Protein AF-A0A7L2CD06-F1 (afdb_monomer)

InterPro domains:
  IPR000742 EGF-like domain [PS00022] (2-13)
  IPR002049 Laminin-type EGF domain [PF00053] (2-28)
  IPR002049 Laminin-type EGF domain [PF00053] (39-99)
  IPR002049 Laminin-type EGF domain [PF00053] (102-143)
  IPR002049 Laminin-type EGF domain [PS01248] (2-36)
  IPR002049 Laminin-type EGF domain [PS01248] (66-102)
  IPR002049 Laminin-type EGF domain [PS50027] (39-101)
  IPR002049 Laminin-type EGF domain [PS50027] (102-147)
  IPR002049 Laminin-type EGF domain [SM00180] (1-36)
  IPR002049 Laminin-type EGF domain [SM00180] (39-99)
  IPR002049 Laminin-type EGF domain [SM00180] (102-145)
  IPR002049 Laminin-type EGF domain [cd00055] (38-91)
  IPR002049 Laminin-type EGF domain [cd00055] (101-144)
  IPR050440 Laminin/Netrin Extracellular Matrix [PTHR10574] (2-142)

Radius of gyration: 22.47 Å; Cα contacts (8 Å, |Δi|>4): 332; chains: 1; bounding box: 58×27×69 Å

pLDDT: mean 95.37, std 6.8, range [49.72, 98.81]

Nearest PDB structures (foldseek):
  4aqs-assembly1_A  TM=8.878E-01  e=4.302E-20  Mus musculus
  4urt-assembly1_A  TM=9.293E-01  e=1.100E-19  Homo sapiens
  4plm-assembly1_A  TM=8.355E-01  e=3.441E-19  Gallus gallus
  9d77-assembly1_A-2  TM=8.385E-01  e=1.841E-18  Gallus gallus
  4ove-assembly1_A-2  TM=7.876E-01  e=2.944E-18  Mus musculus

Mean predicted aligned error: 4.41 Å

Organism: NCBI:txid670337

Sequence (147 aa):
DCVCQHNTAGPRCERCAALFNARPWAPAEDSHPNECQRCDCNGHASSCHFDPELYRASGGASGGVCDNCQHNTEGNNCERCKTNYFRNPRRELSHPEACLPCECDPDGTVPGSACDPGTGRCVCKDNVQGDRCHLCKPGFAQLAAAN

Solvent-accessible surface area (backbone atoms only — not comparable to full-atom values): 7840 Å² total; per-residue (Å²): 123,56,87,59,59,58,48,27,27,63,67,76,39,81,35,48,28,75,28,12,20,13,47,84,74,52,78,65,47,100,91,44,67,48,55,36,36,66,43,70,20,48,78,30,42,76,32,35,44,65,37,72,67,47,15,58,74,49,75,68,72,41,14,37,33,40,42,80,43,36,54,54,21,29,66,54,30,30,78,42,47,30,91,52,22,9,43,32,90,91,46,58,74,56,42,74,63,19,31,38,74,43,69,57,30,77,42,20,30,42,84,94,63,61,36,38,50,71,78,33,38,34,51,46,31,88,66,32,31,64,55,30,9,79,38,61,34,92,97,53,78,84,84,42,70,87,107

Structure (mmCIF, N/CA/C/O backbone):
data_AF-A0A7L2CD06-F1
#
_entry.id   AF-A0A7L2CD06-F1
#
loop_
_atom_site.group_PDB
_atom_site.id
_atom_site.type_symbol
_atom_site.label_atom_id
_atom_site.label_alt_id
_atom_site.label_comp_id
_atom_site.label_asym_id
_atom_site.label_entity_id
_atom_site.label_seq_id
_atom_site.pdbx_PDB_ins_code
_atom_site.Cartn_x
_atom_site.Cartn_y
_atom_site.Ca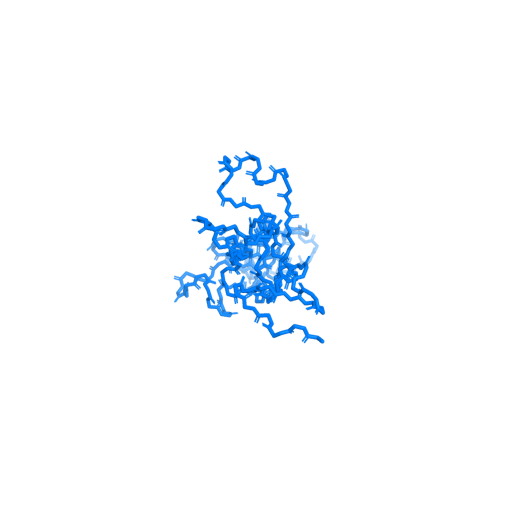rtn_z
_atom_site.occupancy
_atom_site.B_iso_or_equiv
_atom_site.auth_seq_id
_atom_site.auth_comp_id
_atom_site.auth_asym_id
_atom_site.auth_atom_id
_atom_site.pdbx_PDB_model_num
ATOM 1 N N . ASP A 1 1 ? 8.982 -6.854 -34.873 1.00 78.69 1 ASP A N 1
ATOM 2 C CA . ASP A 1 1 ? 8.820 -6.764 -33.412 1.00 78.69 1 ASP A CA 1
ATOM 3 C C . ASP A 1 1 ? 10.081 -7.203 -32.702 1.00 78.69 1 ASP A C 1
ATOM 5 O O . ASP A 1 1 ? 10.712 -8.161 -33.141 1.00 78.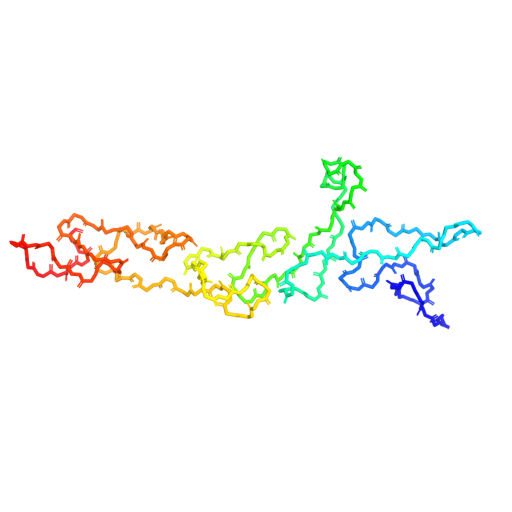69 1 ASP A O 1
ATOM 9 N N . CYS A 1 2 ? 10.471 -6.470 -31.660 1.00 93.38 2 CYS A N 1
ATOM 10 C CA . CYS A 1 2 ? 11.617 -6.808 -30.819 1.00 93.38 2 CYS A CA 1
ATOM 11 C C . CYS A 1 2 ? 11.263 -7.914 -29.810 1.00 93.38 2 CYS A C 1
ATOM 13 O O . CYS A 1 2 ? 10.145 -7.963 -29.301 1.00 93.38 2 CYS A O 1
ATOM 15 N N . VAL A 1 3 ? 12.238 -8.760 -29.465 1.00 96.00 3 VAL A N 1
ATOM 16 C CA . VAL A 1 3 ? 12.150 -9.655 -28.299 1.00 96.00 3 VAL A CA 1
ATOM 17 C C . VAL A 1 3 ? 12.762 -8.923 -27.109 1.00 96.00 3 VAL A C 1
ATOM 19 O O . VAL A 1 3 ? 13.983 -8.860 -26.978 1.00 96.00 3 VAL A O 1
ATOM 22 N N . CYS A 1 4 ? 11.919 -8.313 -26.279 1.00 96.44 4 CYS A N 1
ATOM 23 C CA . CYS A 1 4 ? 12.383 -7.442 -25.203 1.00 96.44 4 CYS A CA 1
ATOM 24 C C . CYS A 1 4 ? 13.052 -8.200 -24.051 1.00 96.44 4 CYS A C 1
ATOM 26 O O . CYS A 1 4 ? 12.624 -9.284 -23.660 1.00 96.44 4 CYS A O 1
ATOM 28 N N . GLN A 1 5 ? 14.107 -7.588 -23.514 1.00 95.56 5 GLN A N 1
ATOM 29 C CA . GLN A 1 5 ? 14.889 -8.029 -22.354 1.00 95.56 5 GLN A CA 1
ATOM 30 C C . GLN A 1 5 ? 14.939 -6.892 -21.319 1.00 95.56 5 GLN A C 1
ATOM 32 O O . GLN A 1 5 ? 14.287 -5.865 -21.503 1.00 95.56 5 GLN A O 1
ATOM 37 N N . HIS A 1 6 ? 15.687 -7.047 -20.223 1.00 96.31 6 HIS A N 1
ATOM 38 C CA . HIS A 1 6 ? 15.899 -5.978 -19.225 1.00 96.31 6 HIS A CA 1
ATOM 39 C C . HIS A 1 6 ? 14.596 -5.406 -18.634 1.00 96.31 6 HIS A C 1
ATOM 41 O O . HIS A 1 6 ? 14.495 -4.219 -18.321 1.00 96.31 6 HIS A O 1
ATOM 47 N N . ASN A 1 7 ? 13.572 -6.260 -18.524 1.00 98.00 7 ASN A N 1
ATOM 48 C CA . ASN A 1 7 ? 12.233 -5.907 -18.049 1.00 98.00 7 ASN A CA 1
ATOM 49 C C . ASN A 1 7 ? 11.580 -4.760 -18.838 1.00 98.00 7 ASN A C 1
ATOM 51 O O . ASN A 1 7 ? 10.798 -3.981 -18.294 1.00 98.00 7 ASN A O 1
ATOM 55 N N . THR A 1 8 ? 11.897 -4.652 -20.127 1.00 98.00 8 THR A N 1
ATOM 56 C CA . THR A 1 8 ? 11.247 -3.724 -21.055 1.00 98.00 8 THR A CA 1
ATOM 57 C C . THR A 1 8 ? 10.079 -4.394 -21.780 1.00 98.00 8 THR A C 1
ATOM 59 O O . THR A 1 8 ? 9.955 -5.620 -21.822 1.00 98.00 8 THR A O 1
ATOM 62 N N . ALA A 1 9 ? 9.188 -3.586 -22.341 1.00 97.38 9 ALA A N 1
ATOM 63 C CA . ALA A 1 9 ? 8.005 -4.021 -23.066 1.00 97.38 9 ALA A CA 1
ATOM 64 C C . ALA A 1 9 ? 7.677 -3.053 -24.211 1.00 97.38 9 ALA A C 1
ATOM 66 O O . ALA A 1 9 ? 8.173 -1.929 -24.263 1.00 97.38 9 ALA A O 1
ATOM 67 N N . GLY A 1 10 ? 6.790 -3.489 -25.106 1.00 96.50 10 GLY A N 1
ATOM 68 C CA . GLY A 1 10 ? 6.381 -2.737 -26.293 1.00 96.50 10 GLY A CA 1
ATOM 69 C C . GLY A 1 10 ? 7.079 -3.213 -27.573 1.00 96.50 10 GLY A C 1
ATOM 70 O O . GLY A 1 10 ? 8.042 -3.976 -27.498 1.00 96.50 10 GLY A O 1
ATOM 71 N N . PRO A 1 11 ? 6.599 -2.808 -28.763 1.00 96.44 11 PRO A N 1
ATOM 72 C CA . PRO A 1 11 ? 7.116 -3.307 -30.041 1.00 96.44 11 PRO A CA 1
ATOM 73 C C . PRO A 1 11 ? 8.601 -3.004 -30.279 1.00 96.44 11 PRO A C 1
ATOM 75 O O . PRO A 1 11 ? 9.246 -3.691 -31.076 1.00 96.44 11 PRO A O 1
ATOM 78 N N . ARG A 1 12 ? 9.130 -1.973 -29.607 1.00 96.06 12 ARG A N 1
ATOM 79 C CA . ARG A 1 12 ? 10.521 -1.510 -29.677 1.00 96.06 12 ARG A CA 1
ATOM 80 C C . ARG A 1 12 ? 11.196 -1.484 -28.307 1.00 96.06 12 ARG A C 1
ATOM 82 O O . ARG A 1 12 ? 12.249 -0.867 -28.179 1.00 96.06 12 ARG A O 1
ATOM 89 N N . CYS A 1 13 ? 10.611 -2.138 -27.302 1.00 97.25 13 CYS A N 1
ATOM 90 C CA . CYS A 1 13 ? 11.120 -2.125 -25.930 1.00 97.25 13 CYS A CA 1
ATOM 91 C C . CYS A 1 13 ? 11.198 -0.705 -25.335 1.00 97.25 13 CYS A C 1
ATOM 93 O O . CYS A 1 13 ? 12.065 -0.387 -24.522 1.00 97.25 13 CYS A O 1
ATOM 95 N N . GLU A 1 14 ? 10.278 0.158 -25.770 1.00 96.25 14 GLU A N 1
ATOM 96 C CA . GLU A 1 14 ? 10.258 1.602 -25.521 1.00 96.25 14 GLU A CA 1
ATOM 97 C C . GLU A 1 14 ? 9.641 2.008 -24.174 1.00 96.25 14 GLU A C 1
ATOM 99 O O . GLU A 1 14 ? 9.400 3.187 -23.920 1.00 96.25 14 GLU A O 1
ATOM 104 N N . ARG A 1 15 ? 9.329 1.032 -23.322 1.00 97.12 15 ARG A N 1
ATOM 105 C CA . ARG A 1 15 ? 8.808 1.251 -21.972 1.00 97.12 15 ARG A CA 1
ATOM 106 C C . ARG A 1 15 ? 9.204 0.110 -21.050 1.00 97.12 15 ARG A C 1
ATOM 108 O O . ARG A 1 15 ? 9.561 -0.972 -21.507 1.00 97.12 15 ARG A O 1
ATOM 115 N N . CYS A 1 16 ? 9.082 0.329 -19.749 1.00 98.56 16 CYS A N 1
ATOM 116 C CA . CYS A 1 16 ? 9.202 -0.747 -18.773 1.00 98.56 16 CYS A CA 1
ATOM 117 C C . CYS A 1 16 ? 7.981 -1.675 -18.803 1.00 98.56 16 CYS A C 1
ATOM 119 O O . CYS A 1 16 ? 6.855 -1.244 -19.073 1.00 98.56 16 CYS A O 1
ATOM 121 N N . ALA A 1 17 ? 8.215 -2.958 -18.537 1.00 98.44 17 ALA A N 1
ATOM 122 C CA . ALA A 1 17 ? 7.168 -3.936 -18.285 1.00 98.44 17 ALA A CA 1
ATOM 123 C C . ALA A 1 17 ? 6.389 -3.575 -17.010 1.00 98.44 17 ALA A C 1
ATOM 125 O O . ALA A 1 17 ? 6.893 -2.865 -16.139 1.00 98.44 17 ALA A O 1
ATOM 126 N N . ALA A 1 18 ? 5.161 -4.085 -16.890 1.00 98.19 18 ALA A N 1
ATOM 127 C CA . ALA A 1 18 ? 4.351 -3.885 -15.691 1.00 98.19 18 ALA A CA 1
ATOM 128 C C . ALA A 1 18 ? 5.105 -4.361 -14.438 1.00 98.19 18 ALA A C 1
ATOM 130 O O . ALA A 1 18 ? 5.745 -5.411 -14.473 1.00 98.19 18 ALA A O 1
ATOM 131 N N . LEU A 1 19 ? 5.004 -3.594 -13.347 1.00 98.56 19 LEU A N 1
ATOM 132 C CA . LEU A 1 19 ? 5.717 -3.790 -12.075 1.00 98.56 19 LEU A CA 1
ATOM 133 C C . LEU A 1 19 ? 7.206 -3.395 -12.103 1.00 98.56 19 LEU A C 1
ATOM 135 O O . LEU A 1 19 ? 7.868 -3.503 -11.074 1.00 98.56 19 LEU A O 1
ATOM 139 N N . PHE A 1 20 ? 7.743 -2.902 -13.223 1.00 98.62 20 PHE A N 1
ATOM 140 C CA . PHE A 1 20 ? 9.150 -2.490 -13.352 1.00 98.62 20 PHE A CA 1
ATOM 141 C C . PHE A 1 20 ? 9.328 -0.978 -13.523 1.00 98.62 20 PHE A C 1
ATOM 143 O O . PHE A 1 20 ? 10.200 -0.512 -14.252 1.00 98.62 20 PHE A O 1
ATOM 150 N N . ASN A 1 21 ? 8.497 -0.203 -12.829 1.00 98.56 21 ASN A N 1
ATOM 151 C CA . ASN A 1 21 ? 8.421 1.251 -12.953 1.00 98.56 21 ASN A CA 1
ATOM 152 C C . ASN A 1 21 ? 8.988 1.983 -11.722 1.00 98.56 21 ASN A C 1
ATOM 154 O O . ASN A 1 21 ? 8.590 3.108 -11.439 1.00 98.56 21 ASN A O 1
ATOM 158 N N . ALA A 1 22 ? 9.923 1.374 -10.978 1.00 98.12 22 ALA A N 1
ATOM 159 C CA . ALA A 1 22 ? 10.545 2.026 -9.816 1.00 98.12 22 ALA A CA 1
ATOM 160 C C . ALA A 1 22 ? 11.455 3.204 -10.204 1.00 98.12 22 ALA A C 1
ATOM 162 O O . ALA A 1 22 ? 11.737 4.081 -9.387 1.00 98.12 22 ALA A O 1
ATOM 163 N N . ARG A 1 23 ? 11.912 3.225 -11.458 1.00 97.50 23 ARG A N 1
ATOM 164 C CA . ARG A 1 23 ? 12.745 4.266 -12.067 1.00 97.50 23 ARG A CA 1
ATOM 165 C C . ARG A 1 23 ? 12.198 4.625 -13.449 1.00 97.50 23 ARG A C 1
ATOM 167 O O . ARG A 1 23 ? 11.480 3.808 -14.034 1.00 97.50 23 ARG A O 1
ATOM 174 N N . PRO A 1 24 ? 12.521 5.816 -13.985 1.00 96.25 24 PRO A N 1
ATOM 175 C CA . PRO A 1 24 ? 12.139 6.148 -15.348 1.00 96.25 24 PRO A CA 1
ATOM 176 C C . PRO A 1 24 ? 12.857 5.216 -16.330 1.00 96.25 24 PRO A C 1
ATOM 178 O O . PRO A 1 24 ? 14.002 4.827 -16.107 1.00 96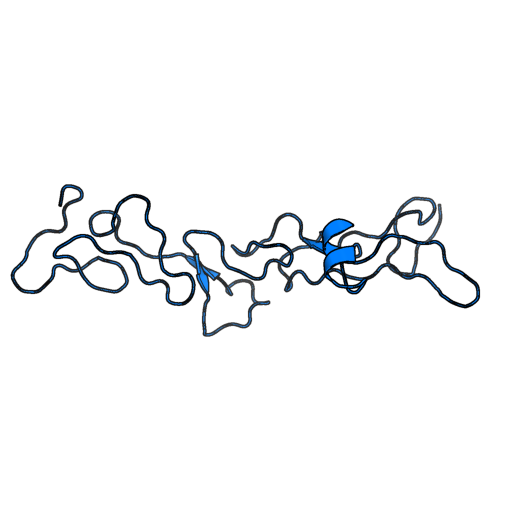.25 24 PRO A O 1
ATOM 181 N N . TRP A 1 25 ? 12.182 4.872 -17.424 1.00 97.62 25 TRP A N 1
ATOM 182 C CA . TRP A 1 25 ? 12.797 4.125 -18.519 1.00 97.62 25 TRP A CA 1
ATOM 183 C C . TRP A 1 25 ? 13.949 4.929 -19.137 1.00 97.62 25 TRP A C 1
ATOM 185 O O . TRP A 1 25 ? 13.835 6.145 -19.313 1.00 97.62 25 TRP A O 1
ATOM 195 N N . ALA A 1 26 ? 15.023 4.239 -19.510 1.00 96.50 26 ALA A N 1
ATOM 196 C CA . ALA A 1 26 ? 16.116 4.784 -20.302 1.00 96.50 26 ALA A CA 1
ATOM 197 C C . ALA A 1 26 ? 16.612 3.721 -21.299 1.00 96.50 26 ALA A C 1
ATOM 199 O O . ALA A 1 26 ? 16.526 2.525 -21.011 1.00 96.50 26 ALA A O 1
ATOM 200 N N . PRO A 1 27 ? 17.113 4.122 -22.480 1.00 95.75 27 PRO A N 1
ATOM 201 C CA . PRO A 1 27 ? 17.713 3.185 -23.422 1.00 95.75 27 PRO A CA 1
ATOM 202 C C . PRO A 1 27 ? 19.013 2.604 -22.852 1.00 95.75 27 PRO A C 1
ATOM 204 O O . PRO A 1 27 ? 19.693 3.266 -22.074 1.00 95.75 27 PRO A O 1
ATOM 207 N N . ALA A 1 28 ? 19.387 1.392 -23.262 1.00 94.25 28 ALA A N 1
ATOM 208 C CA . ALA A 1 28 ? 20.678 0.814 -22.892 1.00 94.25 28 ALA A CA 1
ATOM 209 C C . ALA A 1 28 ? 21.849 1.610 -23.499 1.00 94.25 28 ALA A C 1
ATOM 211 O O . ALA A 1 28 ? 21.779 2.060 -24.644 1.00 94.25 28 ALA A O 1
ATOM 212 N N . GLU A 1 29 ? 22.932 1.729 -22.738 1.00 93.88 29 GLU A N 1
ATOM 213 C CA . GLU A 1 29 ? 24.206 2.337 -23.124 1.00 93.88 29 GLU A CA 1
ATOM 214 C C . GLU A 1 29 ? 25.342 1.311 -23.011 1.00 93.88 29 GLU A C 1
ATOM 216 O O . GLU A 1 29 ? 25.219 0.303 -22.313 1.00 93.88 29 GLU A O 1
ATOM 221 N N . ASP A 1 30 ? 26.489 1.595 -23.635 1.00 89.88 30 ASP A N 1
ATOM 222 C CA . ASP A 1 30 ? 27.648 0.686 -23.659 1.00 89.88 30 ASP A CA 1
ATOM 223 C C . ASP A 1 30 ? 28.160 0.309 -22.259 1.00 89.88 30 ASP A C 1
ATOM 225 O O . ASP A 1 30 ? 28.693 -0.779 -22.049 1.00 89.88 30 ASP A O 1
ATOM 229 N N . SER A 1 31 ? 28.006 1.217 -21.295 1.00 91.94 31 SER A N 1
ATOM 230 C CA . SER A 1 31 ? 28.465 1.038 -19.914 1.00 91.94 31 SER A CA 1
ATOM 231 C C . SER A 1 31 ? 27.339 0.720 -18.930 1.00 91.94 31 SER A C 1
ATOM 233 O O . SER A 1 31 ? 27.617 0.260 -17.824 1.00 91.94 31 SER A O 1
ATOM 235 N N . HIS A 1 32 ? 26.080 0.945 -19.320 1.00 90.69 32 HIS A N 1
ATOM 236 C CA . HIS A 1 32 ? 24.929 0.835 -18.431 1.00 90.69 32 HIS A CA 1
ATOM 237 C C . HIS A 1 32 ? 23.732 0.240 -19.183 1.00 90.69 32 HIS A C 1
ATOM 239 O O . HIS A 1 32 ? 23.169 0.893 -20.059 1.00 90.69 32 HIS A O 1
ATOM 245 N N . PRO A 1 33 ? 23.273 -0.972 -18.828 1.00 92.44 33 PRO A N 1
ATOM 246 C CA . PRO A 1 33 ? 22.175 -1.627 -19.538 1.00 92.44 33 PRO A CA 1
ATOM 247 C C . PRO A 1 33 ? 20.816 -0.938 -19.335 1.00 92.44 33 PRO A C 1
ATOM 249 O O . PRO A 1 33 ? 19.884 -1.245 -20.076 1.00 92.44 33 PRO A O 1
ATOM 252 N N . ASN A 1 34 ? 20.710 -0.030 -18.351 1.00 95.06 34 ASN A N 1
ATOM 253 C CA . ASN A 1 34 ? 19.506 0.735 -18.010 1.00 95.06 34 ASN A CA 1
ATOM 254 C C . ASN A 1 34 ? 18.253 -0.143 -17.898 1.00 95.06 34 ASN A C 1
ATOM 256 O O . ASN A 1 34 ? 17.178 0.175 -18.406 1.00 95.06 34 ASN A O 1
ATOM 260 N N . GLU A 1 35 ? 18.410 -1.282 -17.223 1.00 96.94 35 GLU A N 1
ATOM 261 C CA . GLU A 1 35 ? 17.308 -2.202 -16.996 1.00 96.94 35 GLU A CA 1
ATOM 262 C C . GLU A 1 35 ? 16.210 -1.577 -16.136 1.00 96.94 35 GLU A C 1
ATOM 264 O O . GLU A 1 35 ? 16.461 -0.853 -15.170 1.00 96.94 35 GLU A O 1
ATOM 269 N N . CYS A 1 36 ? 14.965 -1.878 -16.492 1.00 98.25 36 CYS A N 1
ATOM 270 C CA . CYS A 1 36 ? 13.820 -1.394 -15.746 1.00 98.25 36 CYS A CA 1
ATOM 271 C C . CYS A 1 36 ? 13.777 -2.050 -14.363 1.00 98.25 36 CYS A C 1
ATOM 273 O O . CYS A 1 36 ? 13.872 -3.276 -14.229 1.00 98.25 36 CYS A O 1
ATOM 275 N N . GLN A 1 37 ? 13.615 -1.219 -13.333 1.00 98.06 37 GLN A N 1
ATOM 276 C CA . GLN A 1 37 ? 13.707 -1.646 -11.943 1.00 98.06 37 GLN A CA 1
ATOM 277 C C . GLN A 1 37 ? 12.333 -1.973 -11.360 1.00 98.06 37 GLN A C 1
ATOM 279 O O . GLN A 1 37 ? 11.385 -1.194 -11.466 1.00 98.06 37 GLN A O 1
ATOM 284 N N . ARG A 1 38 ? 12.248 -3.128 -10.695 1.00 98.44 38 ARG A N 1
ATOM 285 C CA . ARG A 1 38 ? 11.023 -3.614 -10.059 1.00 98.44 38 ARG A CA 1
ATOM 286 C C . ARG A 1 38 ? 10.559 -2.694 -8.927 1.00 98.44 38 ARG A C 1
ATOM 288 O O . ARG A 1 38 ? 11.372 -2.284 -8.103 1.00 98.44 38 ARG A O 1
ATOM 295 N N . CYS A 1 39 ? 9.260 -2.427 -8.861 1.00 98.56 39 CYS A N 1
ATOM 296 C CA . CYS A 1 39 ? 8.619 -1.799 -7.709 1.00 98.56 39 CYS A CA 1
ATOM 297 C C . CYS A 1 39 ? 8.541 -2.763 -6.523 1.00 98.56 39 CYS A C 1
ATOM 299 O O . CYS A 1 39 ? 8.341 -3.969 -6.701 1.00 98.56 39 CYS A O 1
ATOM 301 N N . ASP A 1 40 ? 8.646 -2.218 -5.314 1.00 98.38 40 ASP A N 1
ATOM 302 C CA . ASP A 1 40 ? 8.357 -2.953 -4.089 1.00 98.38 40 ASP A CA 1
ATOM 303 C C . ASP A 1 40 ? 6.884 -2.771 -3.719 1.00 98.38 40 ASP A C 1
ATOM 305 O O . ASP A 1 40 ? 6.495 -1.765 -3.144 1.00 98.38 40 ASP A O 1
ATOM 309 N N . CYS A 1 41 ? 6.060 -3.751 -4.081 1.00 98.69 41 CYS A N 1
ATOM 310 C CA . CYS A 1 41 ? 4.635 -3.758 -3.753 1.00 98.69 41 CYS A CA 1
ATOM 311 C C . CYS A 1 41 ? 4.283 -4.772 -2.669 1.00 98.69 41 CYS A C 1
ATOM 313 O O . CYS A 1 41 ? 3.137 -5.220 -2.621 1.00 98.69 41 CYS A O 1
ATOM 315 N N . ASN A 1 42 ? 5.269 -5.239 -1.892 1.00 98.44 42 ASN A N 1
ATOM 316 C CA . ASN A 1 42 ? 5.078 -6.266 -0.864 1.00 98.44 42 ASN A CA 1
ATOM 317 C C . ASN A 1 42 ? 4.312 -7.510 -1.371 1.00 98.44 42 ASN A C 1
ATOM 319 O O . ASN A 1 42 ? 3.562 -8.139 -0.642 1.00 98.44 42 ASN A O 1
ATOM 323 N N . GLY A 1 43 ? 4.443 -7.874 -2.652 1.00 98.38 43 GLY A N 1
ATOM 324 C CA . GLY A 1 43 ? 3.702 -9.005 -3.233 1.00 98.38 43 GLY A CA 1
ATOM 325 C C . GLY A 1 43 ? 2.183 -8.800 -3.350 1.00 98.38 43 GLY A C 1
ATOM 326 O O . GLY A 1 43 ? 1.437 -9.772 -3.470 1.00 98.38 43 GLY A O 1
ATOM 327 N N . HIS A 1 44 ? 1.702 -7.558 -3.309 1.00 98.75 44 HIS A N 1
ATOM 328 C CA . HIS A 1 44 ? 0.275 -7.220 -3.327 1.00 98.75 44 HIS A CA 1
ATOM 329 C C . HIS A 1 44 ? -0.171 -6.433 -4.556 1.00 98.75 44 HIS A C 1
ATOM 331 O O . HIS A 1 44 ? -1.340 -6.082 -4.661 1.00 98.75 44 HIS A O 1
ATOM 337 N N . ALA A 1 45 ? 0.717 -6.194 -5.516 1.00 98.75 45 ALA A N 1
ATOM 338 C CA . ALA A 1 45 ? 0.345 -5.650 -6.812 1.00 98.75 45 ALA A CA 1
ATOM 339 C C . ALA A 1 45 ? 1.112 -6.354 -7.932 1.00 98.75 45 ALA A C 1
ATOM 341 O O . ALA A 1 45 ? 2.194 -6.909 -7.729 1.00 98.75 45 ALA A O 1
ATOM 342 N N . SER A 1 46 ? 0.522 -6.329 -9.123 1.00 98.38 46 SER A N 1
ATOM 343 C CA . SER A 1 46 ? 1.118 -6.863 -10.355 1.00 98.38 46 SER A CA 1
ATOM 344 C C . SER A 1 46 ? 1.498 -5.766 -11.353 1.00 98.38 46 SER A C 1
ATOM 346 O O . SER A 1 46 ? 2.079 -6.062 -12.394 1.00 98.38 46 SER A O 1
ATOM 348 N N . SER A 1 47 ? 1.218 -4.504 -11.027 1.00 98.62 47 SER A N 1
ATOM 349 C CA . SER A 1 47 ? 1.655 -3.331 -11.775 1.00 98.62 47 SER A CA 1
ATOM 350 C C . SER A 1 47 ? 1.971 -2.174 -10.827 1.00 98.62 47 SER A C 1
ATOM 352 O O . SER A 1 47 ? 1.574 -2.171 -9.660 1.00 98.62 47 SER A O 1
ATOM 354 N N . CYS A 1 48 ? 2.732 -1.216 -11.337 1.00 98.75 48 CYS A N 1
ATOM 355 C CA . CYS A 1 48 ? 3.016 0.049 -10.684 1.00 98.75 48 CYS A CA 1
ATOM 356 C C . CYS A 1 48 ? 3.263 1.112 -11.758 1.00 98.75 48 CYS A C 1
ATOM 358 O O . CYS A 1 48 ? 3.607 0.782 -12.899 1.00 98.75 48 CYS A O 1
ATOM 360 N N . HIS A 1 49 ? 3.171 2.378 -11.375 1.00 98.44 49 HIS A N 1
ATOM 361 C CA . HIS A 1 49 ? 3.595 3.508 -12.189 1.00 98.44 49 HIS A CA 1
ATOM 362 C C . HIS A 1 49 ? 4.761 4.251 -11.532 1.00 98.44 49 HIS A C 1
ATOM 364 O O . HIS A 1 49 ? 5.066 4.060 -10.357 1.00 98.44 49 HIS A O 1
ATOM 370 N N . PHE A 1 50 ? 5.444 5.074 -12.324 1.00 98.50 50 PHE A N 1
ATOM 371 C CA . PHE A 1 50 ? 6.542 5.906 -11.849 1.00 98.50 50 PHE A CA 1
ATOM 372 C C . PHE A 1 50 ? 6.026 7.292 -11.452 1.00 98.50 50 PHE A C 1
ATOM 374 O O . PHE A 1 50 ? 5.359 7.952 -12.250 1.00 98.50 50 PHE A O 1
ATOM 381 N N . ASP A 1 51 ? 6.403 7.745 -10.262 1.00 98.56 51 ASP A N 1
ATOM 382 C CA . ASP A 1 51 ? 6.160 9.081 -9.733 1.00 98.56 51 ASP A CA 1
ATOM 383 C C . ASP A 1 51 ? 7.500 9.849 -9.593 1.00 98.56 51 ASP A C 1
ATOM 385 O O . ASP A 1 51 ? 8.372 9.477 -8.791 1.00 98.56 51 ASP A O 1
ATOM 389 N N . PRO A 1 52 ? 7.696 10.941 -10.360 1.00 98.00 52 PRO A N 1
ATOM 390 C CA . PRO A 1 52 ? 8.928 11.725 -10.327 1.00 98.00 52 PRO A CA 1
ATOM 391 C C . PRO A 1 52 ? 9.128 12.516 -9.026 1.00 98.00 52 PRO A C 1
ATOM 393 O O . PRO A 1 52 ? 10.270 12.852 -8.692 1.00 98.00 52 PRO A O 1
ATOM 396 N N . GLU A 1 53 ? 8.062 12.846 -8.296 1.00 98.00 53 GLU A N 1
ATOM 397 C CA . GLU A 1 53 ? 8.154 13.561 -7.022 1.00 98.00 53 GLU A CA 1
ATOM 398 C C . GLU A 1 53 ? 8.677 12.636 -5.927 1.00 98.00 53 GLU A C 1
ATOM 400 O O . GLU A 1 53 ? 9.620 13.007 -5.221 1.00 98.00 53 GLU A O 1
ATOM 405 N N . LEU A 1 54 ? 8.162 11.405 -5.858 1.00 97.38 54 LEU A N 1
ATOM 406 C CA . LEU A 1 54 ? 8.666 10.386 -4.933 1.00 97.38 54 LEU A CA 1
ATOM 407 C C . LEU A 1 54 ? 10.105 9.982 -5.248 1.00 97.38 54 LEU A C 1
ATOM 409 O O . LEU A 1 54 ? 10.919 9.852 -4.333 1.00 97.38 54 LEU A O 1
ATOM 413 N N . TYR A 1 55 ? 10.452 9.853 -6.530 1.00 97.75 55 TYR A N 1
ATOM 414 C CA . TYR A 1 55 ? 11.831 9.569 -6.932 1.00 97.75 55 TYR A CA 1
ATOM 415 C C . TYR A 1 55 ? 12.804 10.658 -6.472 1.00 97.75 55 TYR A C 1
ATOM 417 O O . TYR A 1 55 ? 13.888 10.365 -5.965 1.00 97.75 55 TYR A O 1
ATOM 425 N N . ARG A 1 56 ? 12.413 11.931 -6.609 1.00 97.56 56 ARG A N 1
ATOM 426 C CA . ARG A 1 56 ? 13.218 13.061 -6.130 1.00 97.56 56 ARG A CA 1
ATOM 427 C C . ARG A 1 56 ? 13.308 13.070 -4.605 1.00 97.56 56 ARG A C 1
ATOM 429 O O . ARG A 1 56 ? 14.399 13.249 -4.070 1.00 97.56 56 ARG A O 1
ATOM 436 N N . ALA A 1 57 ? 12.187 12.855 -3.919 1.00 97.38 57 ALA A N 1
ATOM 437 C CA . ALA A 1 57 ? 12.125 12.819 -2.460 1.00 97.38 57 ALA A CA 1
ATOM 438 C C . ALA A 1 57 ? 12.962 11.675 -1.863 1.00 97.38 57 ALA A C 1
ATOM 440 O O . ALA A 1 57 ? 13.540 11.8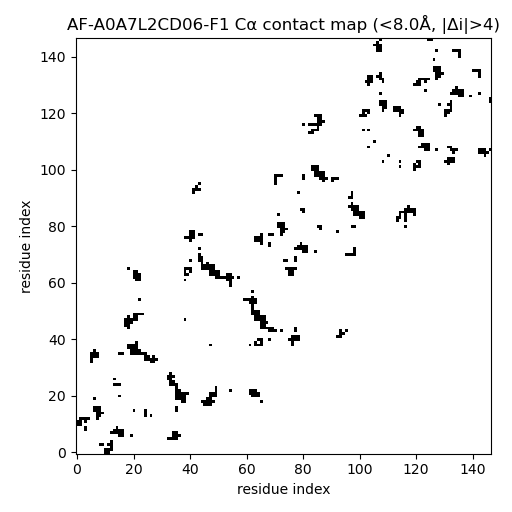36 -0.792 1.00 97.38 57 ALA A O 1
ATOM 441 N N . SER A 1 58 ? 13.088 10.549 -2.573 1.00 96.12 58 SER A N 1
ATOM 442 C CA . SER A 1 58 ? 13.918 9.409 -2.167 1.00 96.12 58 SER A CA 1
ATOM 443 C C . SER A 1 58 ? 15.400 9.546 -2.542 1.00 96.12 58 SER A C 1
ATOM 445 O O . SER A 1 58 ? 16.158 8.587 -2.400 1.00 96.12 58 SER A O 1
ATOM 447 N N . GLY A 1 59 ? 15.838 10.710 -3.040 1.00 96.62 59 GLY A N 1
ATOM 448 C CA . GLY A 1 59 ? 17.227 10.931 -3.453 1.00 96.62 59 GLY A CA 1
ATOM 449 C C . GLY A 1 59 ? 17.636 10.105 -4.676 1.00 96.62 59 GLY A C 1
ATOM 450 O O . GLY A 1 59 ? 18.802 9.746 -4.818 1.00 96.62 59 GLY A O 1
ATOM 451 N N . GLY A 1 60 ? 16.679 9.771 -5.546 1.00 93.75 60 GLY A N 1
ATOM 452 C CA . GLY A 1 60 ? 16.906 8.926 -6.714 1.00 93.75 60 GLY A CA 1
ATOM 453 C C . GLY A 1 60 ? 16.958 7.431 -6.395 1.00 93.75 60 GLY A C 1
ATOM 454 O O . GLY A 1 60 ? 17.536 6.668 -7.169 1.00 93.75 60 GLY A O 1
ATOM 455 N N . ALA A 1 61 ? 16.393 6.990 -5.267 1.00 93.38 61 ALA A N 1
ATOM 456 C CA . ALA A 1 61 ? 16.345 5.574 -4.913 1.00 93.38 61 ALA A CA 1
ATOM 457 C C . ALA A 1 61 ? 15.222 4.836 -5.662 1.00 93.38 61 ALA A C 1
ATOM 459 O O . ALA A 1 61 ? 15.505 3.876 -6.382 1.00 93.38 61 ALA A O 1
ATOM 460 N N . SER A 1 62 ? 13.975 5.297 -5.510 1.00 96.38 62 SER A N 1
ATOM 461 C CA . SER A 1 62 ? 12.766 4.730 -6.130 1.00 96.38 62 SER A CA 1
ATOM 462 C C . SER A 1 62 ? 11.632 5.761 -6.181 1.00 96.38 62 SER A C 1
ATOM 464 O O . SER A 1 62 ? 11.467 6.554 -5.253 1.00 96.38 62 SER A O 1
ATOM 466 N N . GLY A 1 63 ? 10.859 5.747 -7.265 1.00 97.94 63 GLY A N 1
ATOM 467 C CA . GLY A 1 63 ? 9.610 6.493 -7.435 1.00 97.94 63 GLY A CA 1
ATOM 468 C C . GLY A 1 63 ? 8.431 5.593 -7.792 1.00 97.94 63 GLY A C 1
ATOM 469 O O . GLY A 1 63 ? 7.438 6.081 -8.308 1.00 97.94 63 GLY A O 1
ATOM 470 N N . GLY A 1 64 ? 8.548 4.278 -7.600 1.00 98.44 64 GLY A N 1
ATOM 471 C CA . GLY A 1 64 ? 7.466 3.351 -7.921 1.00 98.44 64 GLY A CA 1
ATOM 472 C C . GLY A 1 64 ? 6.261 3.530 -6.995 1.00 98.44 64 GLY A C 1
ATOM 473 O O . GLY A 1 64 ? 6.431 3.630 -5.782 1.00 98.44 64 GLY A O 1
ATOM 474 N N . VAL A 1 65 ? 5.060 3.525 -7.570 1.00 98.75 65 VAL A N 1
ATOM 475 C CA . VAL A 1 65 ? 3.778 3.530 -6.856 1.00 98.75 65 VAL A CA 1
ATOM 476 C C . VAL A 1 65 ? 2.928 2.386 -7.384 1.00 98.75 65 VAL A C 1
ATOM 478 O O . VAL A 1 65 ? 2.630 2.313 -8.575 1.00 98.75 65 VAL A O 1
ATOM 481 N N . CYS A 1 66 ? 2.564 1.465 -6.506 1.00 98.81 66 CYS A N 1
ATOM 482 C CA . CYS A 1 66 ? 1.813 0.267 -6.841 1.00 98.81 66 CYS A CA 1
ATOM 483 C C . CYS A 1 66 ? 0.374 0.593 -7.236 1.00 98.81 66 CYS A C 1
ATOM 485 O O . CYS A 1 66 ? -0.304 1.379 -6.574 1.00 98.81 66 CYS A O 1
ATOM 487 N N . ASP A 1 67 ? -0.118 -0.063 -8.286 1.00 98.69 67 ASP A N 1
ATOM 488 C CA . ASP A 1 67 ? -1.507 0.090 -8.707 1.00 98.69 67 ASP A CA 1
ATOM 489 C C . ASP A 1 67 ? -2.362 -1.029 -8.117 1.00 98.69 67 ASP A C 1
ATOM 491 O O . ASP A 1 67 ? -1.959 -2.194 -8.094 1.00 98.69 67 ASP A O 1
ATOM 495 N N . ASN A 1 68 ? -3.593 -0.693 -7.726 1.00 98.19 68 ASN A N 1
ATOM 496 C CA . ASN A 1 68 ? -4.613 -1.666 -7.329 1.00 98.19 68 ASN A CA 1
ATOM 497 C C . ASN A 1 68 ? -4.122 -2.671 -6.270 1.00 98.19 68 ASN A C 1
ATOM 499 O O . ASN A 1 68 ? -4.261 -3.882 -6.453 1.00 98.19 68 ASN A O 1
ATOM 503 N N . CYS A 1 69 ? -3.556 -2.167 -5.166 1.00 98.81 69 CYS A N 1
ATOM 504 C CA . CYS A 1 69 ? -3.121 -3.000 -4.046 1.00 98.81 69 CYS A CA 1
ATOM 505 C C . CYS A 1 69 ? -4.208 -4.009 -3.625 1.00 98.81 69 CYS A C 1
ATOM 507 O O . CYS A 1 69 ? -5.348 -3.656 -3.278 1.00 98.81 69 CYS A O 1
ATOM 509 N N . GLN A 1 70 ? -3.819 -5.279 -3.679 1.00 98.75 70 GLN A N 1
ATOM 510 C CA . GLN A 1 70 ? -4.633 -6.443 -3.363 1.00 98.75 70 GLN A CA 1
ATOM 511 C C . GLN A 1 70 ? -4.537 -6.804 -1.880 1.00 98.75 70 GLN A C 1
ATOM 513 O O . GLN A 1 70 ? -3.921 -6.099 -1.085 1.00 98.75 70 GLN A O 1
ATOM 518 N N . HIS A 1 71 ? -5.190 -7.898 -1.483 1.00 98.69 71 HIS A N 1
ATOM 519 C CA . HIS A 1 71 ? -5.107 -8.449 -0.121 1.00 98.69 71 HIS A CA 1
ATOM 520 C C . HIS A 1 71 ? -5.459 -7.445 0.990 1.00 98.69 71 HIS A C 1
ATOM 522 O O . HIS A 1 71 ? -4.920 -7.493 2.091 1.00 98.69 71 HIS A O 1
ATOM 528 N N . ASN A 1 72 ? -6.377 -6.519 0.688 1.00 98.62 72 ASN A N 1
ATOM 529 C CA . ASN A 1 72 ? -6.808 -5.449 1.590 1.00 98.62 72 ASN A CA 1
ATOM 530 C C . ASN A 1 72 ? -5.665 -4.557 2.092 1.00 98.62 72 ASN A C 1
ATOM 532 O O . ASN A 1 72 ? -5.748 -4.002 3.185 1.00 98.62 72 ASN A O 1
ATOM 536 N N . THR A 1 73 ? -4.633 -4.388 1.267 1.00 98.81 73 THR A N 1
ATOM 537 C CA . THR A 1 73 ? -3.548 -3.436 1.502 1.00 98.81 73 THR A CA 1
ATOM 538 C C . THR A 1 73 ? -3.727 -2.144 0.715 1.00 98.81 73 THR A C 1
ATOM 540 O O . THR A 1 73 ? -4.471 -2.083 -0.265 1.00 98.81 73 THR A O 1
ATOM 543 N N . GLU A 1 74 ? -3.066 -1.088 1.158 1.00 98.50 74 GLU A N 1
ATOM 544 C CA . GLU A 1 74 ? -3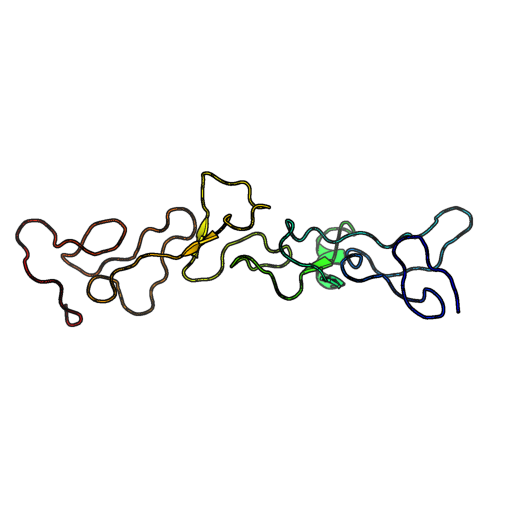.028 0.226 0.524 1.00 98.50 74 GLU A CA 1
ATOM 545 C C . GLU A 1 74 ? -1.674 0.903 0.784 1.00 98.50 74 GLU A C 1
ATOM 547 O O . GLU A 1 74 ? -0.795 0.331 1.430 1.00 98.50 74 GLU A O 1
ATOM 552 N N . GLY A 1 75 ? -1.512 2.127 0.282 1.00 98.12 75 GLY A N 1
ATOM 553 C CA . GLY A 1 75 ? -0.245 2.855 0.309 1.00 98.12 75 GLY A CA 1
ATOM 554 C C . GLY A 1 75 ? 0.570 2.666 -0.967 1.00 98.12 75 GLY A C 1
ATOM 555 O O . GLY A 1 75 ? 0.210 1.871 -1.836 1.00 98.12 75 GLY A O 1
ATOM 556 N N . ASN A 1 76 ? 1.660 3.424 -1.094 1.00 98.19 76 ASN A N 1
ATOM 557 C CA . ASN A 1 76 ? 2.448 3.468 -2.331 1.00 98.19 76 ASN A CA 1
ATOM 558 C C . ASN A 1 76 ? 3.110 2.126 -2.647 1.00 98.19 76 ASN A C 1
ATOM 560 O O . ASN A 1 76 ? 3.320 1.819 -3.813 1.00 98.19 76 ASN A O 1
ATOM 564 N N . ASN A 1 77 ? 3.402 1.334 -1.617 1.00 98.56 77 ASN A N 1
ATOM 565 C CA . ASN A 1 77 ? 4.056 0.035 -1.708 1.00 98.56 77 ASN A CA 1
ATOM 566 C C . ASN A 1 77 ? 3.132 -1.092 -1.229 1.00 98.56 77 ASN A C 1
ATOM 568 O O . ASN A 1 77 ? 3.597 -2.202 -0.969 1.00 98.56 77 ASN A O 1
ATOM 572 N N . CYS A 1 78 ? 1.830 -0.823 -1.078 1.00 98.75 78 CYS A N 1
ATOM 573 C CA . CYS A 1 78 ? 0.884 -1.747 -0.454 1.00 98.75 78 CYS A CA 1
ATOM 574 C C . CYS A 1 78 ? 1.305 -2.141 0.980 1.00 98.75 78 CYS A C 1
ATOM 576 O O . CYS A 1 78 ? 1.183 -3.293 1.393 1.00 98.75 78 CYS A O 1
ATOM 578 N N . GLU A 1 79 ? 1.869 -1.187 1.727 1.00 98.12 79 GLU A N 1
ATOM 579 C CA . GLU A 1 79 ? 2.575 -1.434 2.986 1.00 98.12 79 GLU A CA 1
ATOM 580 C C . GLU A 1 79 ? 1.695 -1.434 4.244 1.00 98.12 79 GLU A C 1
ATOM 582 O O . GLU A 1 79 ? 2.156 -1.780 5.335 1.00 98.12 79 GLU A O 1
ATOM 587 N N . ARG A 1 80 ? 0.434 -1.019 4.115 1.00 97.94 80 ARG A N 1
ATOM 588 C CA . ARG A 1 80 ? -0.508 -0.887 5.233 1.00 97.94 80 ARG A CA 1
ATOM 589 C C . ARG A 1 80 ? -1.848 -1.519 4.885 1.00 97.94 80 ARG A C 1
ATOM 591 O O . ARG A 1 80 ? -2.167 -1.693 3.715 1.00 97.94 80 ARG A O 1
ATOM 598 N N . CYS A 1 81 ? -2.643 -1.847 5.895 1.00 98.62 81 CYS A N 1
ATOM 599 C CA . CYS A 1 81 ? -3.997 -2.346 5.682 1.00 98.62 81 CYS A CA 1
ATOM 600 C C . CYS A 1 81 ? -4.958 -1.208 5.335 1.00 98.62 81 CYS A C 1
ATOM 602 O O . CYS A 1 81 ? -4.815 -0.102 5.852 1.00 98.62 81 CYS A O 1
ATOM 604 N N . LYS A 1 82 ? -5.945 -1.505 4.484 1.00 98.56 82 LYS A N 1
ATOM 605 C CA . LYS A 1 82 ? -7.066 -0.607 4.186 1.00 98.56 82 LYS A CA 1
ATOM 606 C C . LYS A 1 82 ? -7.833 -0.255 5.456 1.00 98.56 82 LYS A C 1
ATOM 608 O O . LYS A 1 82 ? -7.843 -1.011 6.427 1.00 98.56 82 LYS A O 1
ATOM 613 N N . THR A 1 83 ? -8.562 0.857 5.410 1.00 96.88 83 THR A N 1
ATOM 614 C CA . THR A 1 83 ? -9.534 1.199 6.461 1.00 96.88 83 THR A CA 1
ATOM 615 C C . THR A 1 83 ? -10.485 0.022 6.715 1.00 96.88 83 THR A C 1
ATOM 617 O O . THR A 1 83 ? -10.939 -0.628 5.773 1.00 96.88 83 THR A O 1
ATOM 620 N N . ASN A 1 84 ? -10.793 -0.241 7.988 1.00 96.88 84 ASN A N 1
ATOM 621 C CA . ASN A 1 84 ? -11.551 -1.408 8.463 1.00 96.88 84 ASN A CA 1
ATOM 622 C C . ASN A 1 84 ? -10.835 -2.765 8.325 1.00 96.88 84 ASN A C 1
ATOM 624 O O . ASN A 1 84 ? -11.470 -3.814 8.453 1.00 96.88 84 ASN A O 1
ATOM 628 N N . TYR A 1 85 ? -9.516 -2.751 8.131 1.00 98.50 85 TYR A N 1
ATOM 629 C CA . TYR A 1 85 ? -8.641 -3.909 8.272 1.00 98.50 85 TYR A CA 1
ATOM 630 C C . TYR A 1 85 ? -7.479 -3.579 9.212 1.00 98.50 85 TYR A C 1
ATOM 632 O O . TYR A 1 85 ? -7.029 -2.437 9.292 1.00 98.50 85 TYR A O 1
ATOM 640 N N . PHE A 1 86 ? -6.959 -4.592 9.898 1.00 98.50 86 PHE A N 1
ATOM 641 C CA . PHE A 1 86 ? -5.812 -4.470 10.790 1.00 98.50 86 PHE A CA 1
ATOM 642 C C . PHE A 1 86 ? -4.726 -5.491 10.448 1.00 98.50 86 PHE A C 1
ATOM 644 O O . PHE A 1 86 ? -4.975 -6.532 9.831 1.00 98.50 86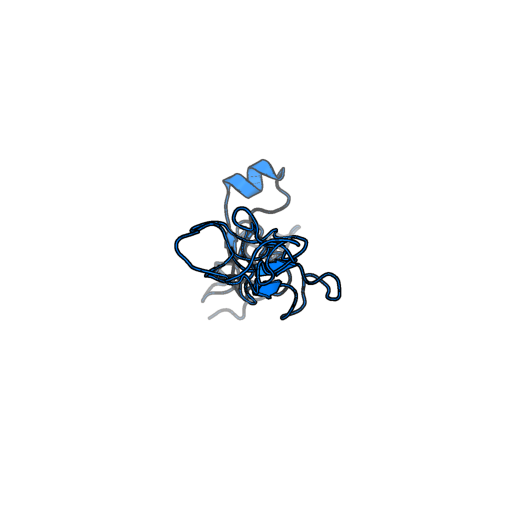 PHE A O 1
ATOM 651 N N . ARG A 1 87 ? -3.493 -5.186 10.850 1.00 98.12 87 ARG A N 1
ATOM 652 C CA . ARG A 1 87 ? -2.317 -6.008 10.586 1.00 98.12 87 ARG A CA 1
ATOM 653 C C . ARG A 1 87 ? -2.399 -7.328 11.347 1.00 98.12 87 ARG A C 1
ATOM 655 O O . ARG A 1 87 ? -2.497 -7.349 12.566 1.00 98.12 87 ARG A O 1
ATOM 662 N N . ASN A 1 88 ? -2.259 -8.440 10.633 1.00 98.00 88 ASN A N 1
ATOM 663 C CA . ASN A 1 88 ? -2.147 -9.772 11.217 1.00 98.00 88 ASN A CA 1
ATOM 664 C C . ASN A 1 88 ? -0.735 -10.017 11.784 1.00 98.00 88 ASN A C 1
ATOM 666 O O . ASN A 1 88 ? 0.181 -10.310 11.008 1.00 98.00 88 ASN A O 1
ATOM 670 N N . PRO A 1 89 ? -0.517 -10.003 13.110 1.00 96.38 89 PRO A N 1
ATOM 671 C CA . PRO A 1 89 ? 0.829 -10.119 13.675 1.00 96.38 89 PRO A CA 1
ATOM 672 C C . PRO A 1 89 ? 1.469 -11.501 13.457 1.00 96.38 89 PRO A C 1
ATOM 674 O O . PRO A 1 89 ? 2.652 -11.678 13.726 1.00 96.38 89 PRO A O 1
ATOM 677 N N . ARG A 1 90 ? 0.705 -12.496 12.981 1.00 97.56 90 ARG A N 1
ATOM 678 C CA . ARG A 1 90 ? 1.174 -13.876 12.761 1.00 97.56 90 ARG A CA 1
ATOM 679 C C . ARG A 1 90 ? 1.663 -14.151 11.341 1.00 97.56 90 ARG A C 1
ATOM 681 O O . ARG A 1 90 ? 2.099 -15.265 11.058 1.00 97.56 90 ARG A O 1
ATOM 688 N N . ARG A 1 91 ? 1.533 -13.189 10.431 1.00 97.69 91 ARG A N 1
ATOM 689 C CA . ARG A 1 91 ? 1.916 -13.330 9.020 1.00 97.69 91 ARG A CA 1
ATOM 690 C C . ARG A 1 91 ? 2.919 -12.258 8.657 1.00 97.69 91 ARG A C 1
ATOM 692 O O . ARG A 1 91 ? 2.839 -11.160 9.196 1.00 97.69 91 ARG A O 1
ATOM 699 N N . GLU A 1 92 ? 3.815 -12.539 7.722 1.00 97.62 92 GLU A N 1
ATOM 700 C CA . GLU A 1 92 ? 4.616 -11.499 7.071 1.00 97.62 92 GLU A CA 1
ATOM 701 C C . GLU A 1 92 ? 3.720 -10.562 6.259 1.00 97.62 92 GLU A C 1
ATOM 703 O O . GLU A 1 92 ? 2.606 -10.937 5.885 1.00 97.62 92 GLU A O 1
ATOM 708 N N . LEU A 1 93 ? 4.198 -9.342 5.993 1.00 97.69 93 LEU A N 1
ATOM 709 C CA . LEU A 1 93 ? 3.432 -8.369 5.214 1.00 97.69 93 LEU A CA 1
ATOM 710 C C . LEU A 1 93 ? 3.154 -8.897 3.808 1.00 97.69 93 LEU A C 1
ATOM 712 O O . LEU A 1 93 ? 2.056 -8.726 3.331 1.00 97.69 93 LEU A O 1
ATOM 716 N N . SER A 1 94 ? 4.079 -9.639 3.201 1.00 98.00 94 SER A N 1
ATOM 717 C CA . SER A 1 94 ? 3.912 -10.191 1.853 1.00 98.00 94 SER A CA 1
ATOM 718 C C . SER A 1 94 ? 2.810 -11.247 1.705 1.00 98.00 94 SER A C 1
ATOM 720 O O . SER A 1 94 ? 2.443 -11.622 0.588 1.00 98.00 94 SER A O 1
ATOM 722 N N . HIS A 1 95 ? 2.272 -11.754 2.816 1.00 98.56 95 HIS A N 1
ATOM 723 C CA . HIS A 1 95 ? 1.278 -12.819 2.803 1.00 98.56 95 HIS A CA 1
ATOM 724 C C . HIS A 1 95 ? -0.105 -12.298 2.363 1.00 98.56 95 HIS A C 1
ATOM 726 O O . HIS A 1 9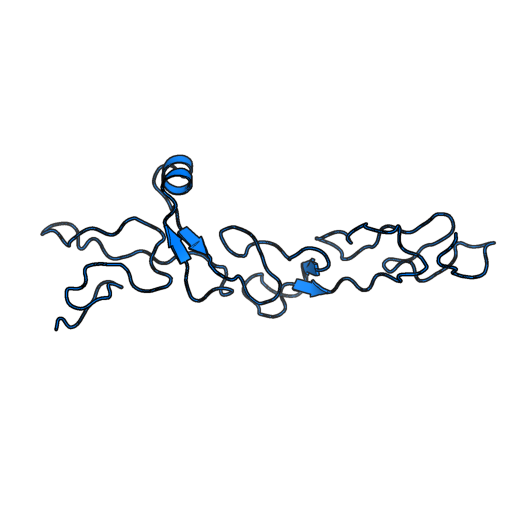5 ? -0.539 -11.254 2.845 1.00 98.56 95 HIS A O 1
ATOM 732 N N . PRO A 1 96 ? -0.892 -13.056 1.574 1.00 98.19 96 PRO A N 1
ATOM 733 C CA . PRO A 1 96 ? -2.265 -12.678 1.203 1.00 98.19 96 PRO A CA 1
ATOM 734 C C . PRO A 1 96 ? -3.240 -12.433 2.373 1.00 98.19 96 PRO A C 1
ATOM 736 O O . PRO A 1 96 ? -4.301 -11.849 2.189 1.00 98.19 96 PRO A O 1
ATOM 739 N N . GLU A 1 97 ? -2.879 -12.882 3.577 1.00 97.94 97 GLU A N 1
ATOM 740 C CA . GLU A 1 97 ? -3.643 -12.716 4.830 1.00 97.94 97 GLU A CA 1
ATOM 741 C C . GLU A 1 97 ? -2.956 -11.740 5.807 1.00 97.94 97 GLU A C 1
ATOM 743 O O . GLU A 1 97 ? -3.137 -11.832 7.027 1.00 97.94 97 GLU A O 1
ATOM 748 N N . ALA A 1 98 ? -2.101 -10.847 5.300 1.00 98.19 98 ALA A N 1
ATOM 749 C CA . ALA A 1 98 ? -1.403 -9.857 6.116 1.00 98.19 98 ALA A CA 1
ATOM 750 C C . ALA A 1 98 ? -2.354 -8.856 6.786 1.00 98.19 98 ALA A C 1
ATOM 752 O O . ALA A 1 98 ? -1.993 -8.308 7.833 1.00 98.19 98 ALA A O 1
ATOM 753 N N . CYS A 1 99 ? -3.552 -8.671 6.223 1.00 98.62 99 CYS A N 1
ATOM 754 C CA . CYS A 1 99 ? -4.604 -7.790 6.714 1.00 98.62 99 CYS A CA 1
ATOM 755 C C . CYS A 1 99 ? -5.891 -8.569 6.999 1.00 98.62 99 CYS A C 1
ATOM 757 O O . CYS A 1 99 ? -6.443 -9.224 6.114 1.00 98.62 99 CYS A O 1
ATOM 759 N N . LEU A 1 100 ? -6.373 -8.481 8.238 1.00 98.31 100 LEU A N 1
ATOM 760 C CA . LEU A 1 100 ? -7.614 -9.101 8.704 1.00 98.31 100 LEU A CA 1
ATOM 761 C C . LEU A 1 100 ? -8.710 -8.040 8.840 1.00 98.31 100 LEU A C 1
ATOM 763 O O . LEU A 1 100 ? -8.394 -6.909 9.207 1.00 98.31 100 LEU A O 1
ATOM 767 N N . PRO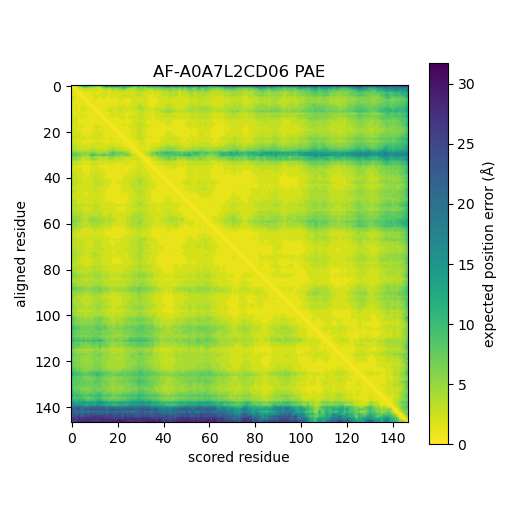 A 1 101 ? -9.979 -8.362 8.545 1.00 98.19 101 PRO A N 1
ATOM 768 C CA . PRO A 1 101 ? -11.071 -7.411 8.715 1.00 98.19 101 PRO A CA 1
ATOM 769 C C . PRO A 1 101 ? -11.275 -7.081 10.197 1.00 98.19 101 PRO A C 1
ATOM 771 O O . PRO A 1 101 ? -11.145 -7.951 11.058 1.00 98.19 101 PRO A O 1
ATOM 774 N N . CYS A 1 102 ? -11.629 -5.833 10.497 1.00 97.44 102 CYS A N 1
ATOM 775 C CA . CYS A 1 102 ? -12.131 -5.476 11.820 1.00 97.44 102 CYS A CA 1
ATOM 776 C C . CYS A 1 102 ? -13.470 -6.189 12.069 1.00 97.44 102 CYS A C 1
ATOM 778 O O . CYS A 1 102 ? -14.343 -6.199 11.202 1.00 97.44 102 CYS A O 1
ATOM 780 N N . GLU A 1 103 ? -13.674 -6.713 13.274 1.00 96.94 103 GLU A N 1
ATOM 781 C CA . GLU A 1 103 ? -14.929 -7.365 13.672 1.00 96.94 103 GLU A CA 1
ATOM 782 C C . GLU A 1 103 ? -15.706 -6.507 14.684 1.00 96.94 103 GLU A C 1
ATOM 784 O O . GLU A 1 103 ? -16.124 -6.990 15.732 1.00 96.94 103 GLU A O 1
ATOM 789 N N . CYS A 1 104 ? -15.850 -5.210 14.414 1.00 97.31 104 CYS A N 1
ATOM 790 C CA . CYS A 1 104 ? -16.537 -4.283 15.313 1.00 97.31 104 CYS A CA 1
ATOM 791 C C . CYS A 1 104 ? -18.050 -4.516 15.331 1.00 97.31 104 CYS A C 1
ATOM 793 O O . CYS A 1 104 ? -18.686 -4.555 14.279 1.00 97.31 104 CYS A O 1
ATOM 795 N N . ASP A 1 105 ? -18.632 -4.615 16.525 1.00 96.00 105 ASP A N 1
ATOM 796 C CA . ASP A 1 105 ? -20.076 -4.688 16.719 1.00 96.00 105 ASP A CA 1
ATOM 797 C C . ASP A 1 105 ? -20.709 -3.327 16.370 1.00 96.00 105 ASP A C 1
ATOM 799 O O . ASP A 1 105 ? -20.341 -2.314 16.983 1.00 96.00 105 ASP A O 1
ATOM 803 N N . PRO A 1 106 ? -21.620 -3.259 15.382 1.00 94.12 106 PRO A N 1
ATOM 804 C CA . PRO A 1 106 ? -22.184 -1.994 14.921 1.00 94.12 106 PRO A CA 1
ATOM 805 C C . PRO A 1 106 ? -23.053 -1.299 15.977 1.00 94.12 106 PRO A C 1
ATOM 807 O O . PRO A 1 106 ? -23.150 -0.071 15.957 1.00 94.12 106 PRO A O 1
ATOM 810 N N . ASP A 1 107 ? -23.647 -2.042 16.915 1.00 93.44 107 ASP A N 1
ATOM 811 C CA . ASP A 1 107 ? -24.488 -1.466 17.966 1.00 93.44 107 ASP A CA 1
ATOM 812 C C . ASP A 1 107 ? -23.638 -0.857 19.086 1.00 93.44 107 ASP A C 1
ATOM 814 O O . ASP A 1 107 ? -24.024 0.156 19.682 1.00 93.44 107 ASP A O 1
ATOM 818 N N . GLY A 1 108 ? -22.467 -1.446 19.349 1.00 95.00 108 GLY A N 1
ATOM 819 C CA . GLY A 1 108 ? -21.557 -1.036 20.417 1.00 95.00 108 GLY A CA 1
ATOM 820 C C . GLY A 1 108 ? -20.398 -0.123 20.011 1.00 95.00 108 GLY A C 1
ATOM 821 O O . GLY A 1 108 ? -19.734 0.437 20.887 1.00 95.00 108 GLY A O 1
ATOM 822 N N . THR A 1 109 ? -20.139 0.046 18.715 1.00 96.38 109 THR A N 1
ATOM 823 C CA . THR A 1 109 ? -19.026 0.858 18.189 1.00 96.38 109 THR A CA 1
ATOM 824 C C . THR A 1 109 ? -19.474 2.286 17.882 1.00 96.38 109 THR A C 1
ATOM 826 O O . THR A 1 109 ? -20.601 2.521 17.448 1.00 96.38 109 THR A O 1
ATOM 829 N N . VAL A 1 110 ? -18.594 3.266 18.101 1.00 95.88 110 VAL A N 1
ATOM 830 C CA . VAL A 1 110 ? -18.857 4.669 17.754 1.00 95.88 110 VAL A CA 1
ATOM 831 C C . VAL A 1 110 ? -19.053 4.788 16.233 1.00 95.88 110 VAL A C 1
ATOM 833 O O . VAL A 1 110 ? -18.157 4.391 15.478 1.00 95.88 110 VAL A O 1
ATOM 836 N N . PRO A 1 111 ? -20.182 5.340 15.748 1.00 93.94 111 PRO A N 1
ATOM 837 C CA . PRO A 1 111 ? -20.451 5.449 14.317 1.00 93.94 111 PRO A CA 1
ATOM 838 C C . PRO A 1 111 ? -19.347 6.197 13.562 1.00 93.94 111 PRO A C 1
ATOM 840 O O . PRO A 1 111 ? -18.889 7.254 13.992 1.00 93.94 111 PRO A O 1
ATOM 843 N N . GLY A 1 112 ? -18.924 5.648 12.423 1.00 93.00 112 GLY A N 1
ATOM 844 C CA . GLY A 1 112 ? -17.884 6.240 11.574 1.00 93.00 112 GLY A CA 1
ATOM 845 C C . GLY A 1 112 ? -16.447 6.063 12.078 1.00 93.00 112 GLY A C 1
ATOM 846 O O . GLY A 1 112 ? -15.522 6.500 11.397 1.00 93.00 112 GLY A O 1
ATOM 847 N N . SER A 1 113 ? -16.235 5.419 13.229 1.00 95.69 113 SER A N 1
ATOM 848 C CA . SER A 1 113 ? -14.889 5.067 13.690 1.00 95.69 113 SER A CA 1
ATOM 849 C C . SER A 1 113 ? -14.355 3.820 12.975 1.00 95.69 113 SER A C 1
ATOM 851 O O . SER A 1 113 ? -15.105 2.892 12.672 1.00 95.69 113 SER A O 1
ATOM 853 N N . ALA A 1 114 ? -13.047 3.801 12.709 1.00 96.12 114 ALA A N 1
ATOM 854 C CA . ALA A 1 114 ? -12.325 2.617 12.248 1.00 96.12 114 ALA A CA 1
ATOM 855 C C . ALA A 1 114 ? -11.647 1.923 13.438 1.00 96.12 114 ALA A C 1
ATOM 857 O O . ALA A 1 114 ? -11.332 2.571 14.440 1.00 96.12 114 ALA A O 1
ATOM 858 N N . CYS A 1 115 ? -11.401 0.614 13.329 1.00 97.81 115 CYS A N 1
ATOM 859 C CA . CYS A 1 115 ? -10.613 -0.085 14.339 1.00 97.81 115 CYS A CA 1
ATOM 860 C C . CYS A 1 115 ? -9.124 0.285 14.256 1.00 97.81 115 CYS A C 1
ATOM 862 O O . CYS A 1 115 ? -8.638 0.756 13.225 1.00 97.81 115 CYS A O 1
ATOM 864 N N . ASP A 1 116 ? -8.399 0.063 15.349 1.00 97.75 116 ASP A N 1
ATOM 865 C CA . ASP A 1 116 ? -6.959 0.275 15.407 1.00 97.75 116 ASP A CA 1
ATOM 866 C C . ASP A 1 116 ? -6.232 -0.623 14.381 1.00 97.75 116 ASP A C 1
ATOM 868 O O . ASP A 1 116 ? -6.396 -1.848 14.410 1.00 97.75 116 ASP A O 1
ATOM 872 N N . PRO A 1 117 ? -5.398 -0.057 13.490 1.00 97.12 117 PRO A N 1
ATOM 873 C CA . PRO A 1 117 ? -4.804 -0.802 12.381 1.00 97.12 117 PRO A CA 1
ATOM 874 C C . PRO A 1 117 ? -3.720 -1.799 12.816 1.00 97.12 117 PRO A C 1
ATOM 876 O O . PRO A 1 117 ? -3.328 -2.647 12.015 1.00 97.12 117 PRO A O 1
ATOM 879 N N . GLY A 1 118 ? -3.210 -1.722 14.049 1.00 96.00 118 GLY A N 1
ATOM 880 C CA . GLY A 1 118 ? -2.208 -2.656 14.571 1.00 96.00 118 GLY A CA 1
ATOM 881 C C . GLY A 1 118 ? -2.807 -3.818 15.362 1.00 96.00 118 GLY A C 1
ATOM 882 O O . GLY A 1 118 ? -2.252 -4.915 15.364 1.00 96.00 118 GLY A O 1
ATOM 883 N N . THR A 1 119 ? -3.931 -3.583 16.036 1.00 96.44 119 THR A N 1
ATOM 884 C CA . THR A 1 119 ? -4.508 -4.509 17.024 1.00 96.44 119 THR A CA 1
ATOM 885 C C . THR A 1 119 ? -5.901 -5.011 16.663 1.00 96.44 119 THR A C 1
ATOM 887 O O . THR A 1 119 ? -6.330 -6.024 17.208 1.00 96.44 119 THR A O 1
ATOM 890 N N . GLY A 1 120 ? -6.616 -4.324 15.770 1.00 97.38 120 GLY A N 1
ATOM 891 C CA . GLY A 1 120 ? -8.003 -4.640 15.434 1.00 97.38 120 GLY A CA 1
ATOM 892 C C . GLY A 1 120 ? -9.028 -4.117 16.444 1.00 97.38 120 GLY A C 1
ATOM 893 O O . GLY A 1 120 ? -10.218 -4.399 16.305 1.00 97.38 120 GLY A O 1
ATOM 894 N N . ARG A 1 121 ? -8.596 -3.371 17.470 1.00 97.94 121 ARG A N 1
ATOM 895 C CA . ARG A 1 121 ? -9.468 -2.910 18.555 1.00 97.94 121 ARG A CA 1
ATOM 896 C C . ARG A 1 121 ? -10.399 -1.788 18.101 1.00 97.94 121 ARG A C 1
ATOM 898 O O . ARG A 1 121 ? -9.957 -0.773 17.570 1.00 97.94 121 ARG A O 1
ATOM 905 N N . CYS A 1 122 ? -11.685 -1.958 18.361 1.00 98.12 122 CYS A N 1
ATOM 906 C CA . CYS A 1 122 ? -12.743 -1.028 17.987 1.00 98.12 122 CYS A CA 1
ATOM 907 C C . CYS A 1 122 ? -12.905 0.108 19.008 1.00 98.12 122 CYS A C 1
ATOM 909 O O . CYS A 1 122 ? -12.574 -0.031 20.192 1.00 98.12 122 CYS A O 1
ATOM 911 N N . VAL A 1 123 ? -13.443 1.242 18.552 1.00 97.56 123 VAL A N 1
ATOM 912 C CA . VAL A 1 123 ? -13.769 2.383 19.417 1.00 97.56 123 VAL A CA 1
ATOM 913 C C . VAL A 1 123 ? -15.172 2.184 19.977 1.00 97.56 123 VAL A C 1
ATOM 915 O O . VAL A 1 123 ? -16.165 2.405 19.288 1.00 97.56 123 VAL A O 1
ATOM 918 N N . CYS A 1 124 ? -15.263 1.738 21.226 1.00 96.81 124 CYS A N 1
ATOM 919 C CA . CYS A 1 124 ? -16.552 1.443 21.841 1.00 96.81 124 CYS A CA 1
ATOM 920 C C . CYS A 1 124 ? -17.264 2.707 22.307 1.00 96.81 124 CYS A C 1
ATOM 922 O O . CYS A 1 124 ? -16.631 3.643 22.797 1.00 96.81 124 CYS A O 1
ATOM 924 N N . LYS A 1 125 ? -18.591 2.693 22.193 1.00 95.50 125 LYS A N 1
ATOM 925 C CA . LYS A 1 125 ? -19.477 3.669 22.822 1.00 95.50 125 LYS A CA 1
ATOM 926 C C . LYS A 1 125 ? -19.350 3.628 24.342 1.00 95.50 125 LYS A C 1
ATOM 928 O O . LYS A 1 125 ? -18.791 2.692 24.932 1.00 95.50 125 LYS A O 1
ATOM 933 N N . ASP A 1 126 ? -19.933 4.629 24.986 1.00 93.12 126 ASP A N 1
ATOM 934 C CA . ASP A 1 126 ? -20.031 4.652 26.434 1.00 93.12 126 ASP A CA 1
ATOM 935 C C . ASP A 1 126 ? -20.723 3.390 26.955 1.00 93.12 126 ASP A C 1
ATOM 937 O O . ASP A 1 126 ? -21.638 2.839 26.349 1.00 93.12 126 ASP A O 1
ATOM 941 N N . ASN A 1 127 ? -20.247 2.905 28.101 1.00 93.19 127 ASN A N 1
ATOM 942 C CA . ASN A 1 127 ? -20.777 1.713 28.771 1.00 93.19 127 ASN A CA 1
ATOM 943 C C . ASN A 1 127 ? -20.656 0.388 27.990 1.00 93.19 127 ASN A C 1
ATOM 945 O O . ASN A 1 127 ? -21.134 -0.644 28.464 1.00 93.19 127 ASN A O 1
ATOM 949 N N . VAL A 1 128 ? -19.930 0.383 26.870 1.00 95.81 128 VAL A N 1
ATOM 950 C CA . VAL A 1 128 ? -19.575 -0.805 26.080 1.00 95.81 128 VAL A CA 1
ATOM 951 C C . VAL A 1 128 ? -18.072 -1.102 26.212 1.00 95.81 128 VAL A C 1
ATOM 953 O O . VAL A 1 128 ? -17.262 -0.221 26.511 1.00 95.81 128 VAL A O 1
ATOM 956 N N . GLN A 1 129 ? -17.685 -2.368 26.070 1.00 94.94 129 GLN A N 1
ATOM 957 C CA . GLN A 1 129 ? -16.314 -2.859 26.202 1.00 94.94 129 GLN A CA 1
ATOM 958 C C . GLN A 1 129 ? -16.044 -4.111 25.344 1.00 94.94 129 GLN A C 1
ATOM 960 O O . GLN A 1 129 ? -16.916 -4.631 24.644 1.00 94.94 129 GLN A O 1
ATOM 965 N N . GLY A 1 130 ? -14.809 -4.614 25.448 1.00 95.38 130 GLY A N 1
ATOM 966 C CA . GLY A 1 130 ? -14.269 -5.704 24.638 1.00 95.38 130 GLY A CA 1
ATOM 967 C C . GLY A 1 130 ? -13.665 -5.189 23.332 1.00 95.38 130 GLY A C 1
ATOM 968 O O . GLY A 1 130 ? -14.057 -4.136 22.842 1.00 95.38 130 GLY A O 1
ATOM 969 N N . ASP A 1 131 ? -12.730 -5.938 22.747 1.00 95.56 131 ASP A N 1
ATOM 970 C CA . ASP A 1 131 ? -11.988 -5.476 21.559 1.00 95.56 131 ASP A CA 1
ATOM 971 C C . ASP A 1 131 ? -12.886 -5.236 20.340 1.00 95.56 131 ASP A C 1
ATOM 973 O O . ASP A 1 131 ? -12.570 -4.416 19.488 1.00 95.56 131 ASP A O 1
ATOM 977 N N . ARG A 1 132 ? -14.037 -5.914 20.309 1.00 96.75 132 ARG A N 1
ATOM 978 C CA . ARG A 1 132 ? -15.074 -5.804 19.276 1.00 96.75 132 ARG A CA 1
ATOM 979 C C . ARG A 1 132 ? -16.288 -4.969 19.693 1.00 96.75 132 ARG A C 1
ATOM 981 O O . ARG A 1 132 ? -17.259 -4.933 18.959 1.00 96.75 132 ARG A O 1
ATOM 988 N N . CYS A 1 133 ? -16.285 -4.365 20.882 1.00 96.88 133 CYS A N 1
ATOM 989 C CA . CYS A 1 133 ? -17.423 -3.601 21.417 1.00 96.88 133 CYS A CA 1
ATOM 990 C C . CYS A 1 133 ? -18.747 -4.381 21.509 1.00 96.88 133 CYS A C 1
ATOM 992 O O . CYS A 1 133 ? -19.822 -3.828 21.343 1.00 96.88 133 CYS A O 1
ATOM 994 N N . HIS A 1 134 ? -18.664 -5.675 21.809 1.00 95.00 134 HIS A N 1
ATOM 995 C CA . HIS A 1 134 ? -19.801 -6.603 21.838 1.00 95.00 134 HIS A CA 1
ATOM 996 C C . HIS A 1 134 ? -20.272 -6.927 23.266 1.00 95.00 134 HIS A C 1
ATOM 998 O O . HIS A 1 134 ? -21.101 -7.812 23.466 1.00 95.00 134 HIS A O 1
ATOM 1004 N N . LEU A 1 135 ? -19.700 -6.271 24.283 1.00 94.44 135 LEU A N 1
ATOM 1005 C CA . LEU A 1 135 ? -19.991 -6.529 25.693 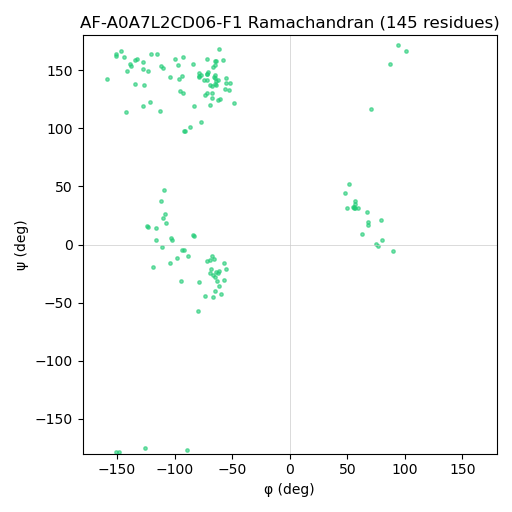1.00 94.44 135 LEU A CA 1
ATOM 1006 C C . LEU A 1 135 ? -20.373 -5.231 26.399 1.00 94.44 135 LEU A C 1
ATOM 1008 O O . LEU A 1 135 ? -19.689 -4.223 26.256 1.00 94.44 135 LEU A O 1
ATOM 1012 N N . CYS A 1 136 ? -21.402 -5.257 27.243 1.00 93.62 136 CYS A N 1
ATOM 1013 C CA . CYS A 1 136 ? -21.654 -4.162 28.179 1.00 93.62 136 CYS A CA 1
ATOM 1014 C C . CYS A 1 136 ? -20.587 -4.150 29.290 1.00 93.62 136 CYS A C 1
ATOM 1016 O O . CYS A 1 136 ? -20.068 -5.198 29.699 1.00 93.62 136 CYS A O 1
ATOM 1018 N N . LYS A 1 137 ? -20.259 -2.963 29.805 1.00 94.12 137 LYS A N 1
ATOM 1019 C CA . LYS A 1 137 ? -19.479 -2.822 31.042 1.00 94.12 137 LYS A CA 1
ATOM 1020 C C . LYS A 1 137 ? -20.275 -3.381 32.233 1.00 94.12 137 LYS A C 1
ATOM 1022 O O . LYS A 1 137 ? -21.508 -3.385 32.190 1.00 94.12 137 LYS A O 1
ATOM 1027 N N . PRO A 1 138 ? -19.608 -3.831 33.313 1.00 93.06 138 PRO A N 1
ATOM 1028 C CA . PRO A 1 138 ? -20.302 -4.285 34.516 1.00 93.06 138 PRO A CA 1
ATOM 1029 C C . PRO A 1 138 ? -21.292 -3.229 35.028 1.00 93.06 138 PRO A C 1
ATOM 1031 O O . PRO A 1 138 ? -20.946 -2.054 35.121 1.00 93.06 138 PRO A O 1
ATOM 1034 N N . GLY A 1 139 ? -22.517 -3.652 35.351 1.00 90.50 139 GLY A N 1
ATOM 1035 C CA . GLY A 1 139 ? -23.595 -2.761 35.803 1.00 90.50 139 GLY A CA 1
ATOM 1036 C C . GLY A 1 139 ? -24.479 -2.184 34.691 1.00 90.50 139 GLY A C 1
ATOM 1037 O O . GLY A 1 139 ? -25.487 -1.558 35.004 1.00 90.50 139 GLY A O 1
ATOM 1038 N N . PHE A 1 140 ? -24.158 -2.431 33.418 1.00 88.12 140 PHE A N 1
ATOM 1039 C CA . PHE A 1 140 ? -24.974 -2.037 32.267 1.00 88.12 140 PHE A CA 1
ATOM 1040 C C . PHE A 1 140 ? -25.561 -3.263 31.562 1.00 88.12 140 PHE A C 1
ATOM 1042 O O . PHE A 1 140 ? -24.994 -4.356 31.611 1.00 88.12 140 PHE A O 1
ATOM 1049 N N . ALA A 1 141 ? -26.699 -3.080 30.896 1.00 83.12 141 ALA A N 1
ATOM 1050 C CA . ALA A 1 141 ? -27.375 -4.117 30.128 1.00 83.12 141 ALA A CA 1
ATOM 1051 C C . ALA A 1 141 ? -27.886 -3.543 28.803 1.00 83.12 141 ALA A C 1
ATOM 1053 O O . ALA A 1 141 ? -28.220 -2.364 28.741 1.00 83.12 141 ALA A O 1
ATOM 1054 N N . GLN A 1 142 ? -28.011 -4.420 27.802 1.00 77.31 142 GLN A N 1
ATOM 1055 C CA . GLN A 1 142 ? -28.473 -4.137 26.436 1.00 77.31 142 GLN A CA 1
ATOM 1056 C C . GLN A 1 142 ? -27.480 -3.311 25.596 1.00 77.31 142 GLN A C 1
ATOM 1058 O O . GLN A 1 142 ? -27.189 -2.150 25.878 1.00 77.31 142 GLN A O 1
ATOM 1063 N N . LEU A 1 143 ? -26.990 -3.920 24.514 1.00 77.19 143 LEU A N 1
ATOM 1064 C CA . LEU A 1 143 ? -26.340 -3.212 23.413 1.00 77.19 143 LEU A CA 1
ATOM 1065 C C . LEU A 1 143 ? -27.435 -2.684 22.491 1.00 77.19 143 LEU A C 1
ATOM 1067 O O . LEU A 1 143 ? -28.239 -3.460 21.983 1.00 77.19 143 LEU A O 1
ATOM 1071 N N . ALA A 1 144 ? -27.495 -1.368 22.322 1.00 71.69 144 ALA A N 1
ATOM 1072 C CA . ALA A 1 144 ? -28.434 -0.728 21.418 1.00 71.69 144 ALA A CA 1
ATOM 1073 C C . ALA A 1 144 ? -27.709 0.332 20.588 1.00 71.69 144 ALA A C 1
ATOM 1075 O O . ALA A 1 144 ? -26.934 1.130 21.120 1.00 71.69 144 ALA A O 1
ATOM 1076 N N . ALA A 1 145 ? -28.032 0.398 19.295 1.00 64.75 145 ALA A N 1
ATOM 1077 C CA . ALA A 1 145 ? -27.501 1.396 18.368 1.00 64.75 145 ALA A CA 1
ATOM 1078 C C . ALA A 1 145 ? -27.717 2.857 18.819 1.00 64.75 145 ALA A C 1
ATOM 1080 O O . ALA A 1 145 ? -26.994 3.739 18.360 1.00 64.75 145 ALA A O 1
ATOM 1081 N N . ALA A 1 146 ? -28.683 3.114 19.706 1.00 60.16 146 ALA A N 1
ATOM 1082 C CA . ALA A 1 146 ? -29.053 4.442 20.198 1.00 60.16 146 ALA A CA 1
ATOM 1083 C C . ALA A 1 146 ? -28.330 4.885 21.485 1.00 60.16 146 ALA A C 1
ATOM 1085 O O . ALA A 1 146 ? -28.553 6.013 21.923 1.00 60.16 146 ALA A O 1
ATOM 1086 N N . ASN A 1 147 ? -27.514 4.012 22.089 1.00 49.72 147 ASN A N 1
ATOM 1087 C CA . ASN A 1 147 ? -26.645 4.385 23.210 1.00 49.72 147 ASN A CA 1
ATOM 1088 C C . ASN A 1 147 ? -25.528 5.322 22.750 1.00 49.72 147 ASN A C 1
ATOM 1090 O O . ASN A 1 147 ? -25.003 5.088 21.628 1.00 49.72 147 ASN A O 1
#

Foldseek 3Di:
DDPDDLQFDDPVSQAHHFQQAFDGQDPQDPVGNRRRHGAQQLQFARGWHFDPVVCVVVVNPGRTAGPPGALQFDDRNSQFHHFQWAADPVDDSSDSPRIDGQQADQLFADPPDTQDRHPSAGHGDPQFDDSRSPHGHPPDDDRGNVD

Secondary structure (DSSP, 8-state):
-----TTEESTTS-EEPTT--SS------SS---PPPPP--TTS-S-EEE-HHHHHHTTSS--EEESS--TTEESTTS-EEPTTEEE-TTS-TTSTTSEEE----TTTBPTTPPPPTTT----BPTTEESTTS-EEPTT-----TT-